Protein AF-A0A164FTB0-F1 (afdb_monomer_lite)

Radius of gyration: 18.23 Å; chains: 1; bounding box: 44×17×50 Å

Structure (mmCIF, N/CA/C/O backbone):
data_AF-A0A164FTB0-F1
#
_entry.id   AF-A0A164FTB0-F1
#
loop_
_atom_site.group_PDB
_atom_site.id
_atom_site.type_symbol
_atom_site.label_atom_id
_atom_site.label_alt_id
_atom_site.label_comp_id
_atom_site.label_asym_id
_atom_site.label_entity_id
_atom_site.label_seq_id
_atom_site.pdbx_PDB_ins_code
_atom_site.Cartn_x
_atom_site.Cartn_y
_atom_site.Cartn_z
_atom_site.occupancy
_atom_site.B_iso_or_equiv
_atom_site.auth_seq_id
_atom_site.auth_comp_id
_atom_site.auth_asym_id
_atom_site.auth_atom_id
_atom_site.pdbx_PDB_model_num
ATOM 1 N N . MET A 1 1 ? -14.867 11.490 -10.993 1.00 46.44 1 MET A N 1
ATOM 2 C CA . MET A 1 1 ? -14.728 10.053 -10.662 1.00 46.44 1 MET A CA 1
ATOM 3 C C . MET A 1 1 ? -14.816 9.896 -9.154 1.00 46.44 1 MET A C 1
ATOM 5 O O . MET A 1 1 ? -14.097 10.591 -8.453 1.00 46.44 1 MET A O 1
ATOM 9 N N . ASN A 1 2 ? -15.722 9.054 -8.652 1.00 54.91 2 ASN A N 1
ATOM 10 C CA . ASN A 1 2 ? -15.897 8.849 -7.213 1.00 54.91 2 ASN A CA 1
ATOM 11 C C . ASN A 1 2 ? -14.863 7.817 -6.723 1.00 54.91 2 ASN A C 1
ATOM 13 O O . ASN A 1 2 ? -15.117 6.614 -6.750 1.00 54.91 2 ASN A O 1
ATOM 17 N N . THR A 1 3 ? -13.665 8.284 -6.360 1.00 61.66 3 THR A N 1
ATOM 18 C CA . THR A 1 3 ? -12.521 7.454 -5.924 1.00 61.66 3 THR A CA 1
ATOM 19 C C . THR A 1 3 ? -12.847 6.594 -4.699 1.00 61.66 3 THR A C 1
ATOM 21 O O . THR A 1 3 ? -12.304 5.504 -4.548 1.00 61.66 3 THR A O 1
ATOM 24 N N . SER A 1 4 ? -13.814 7.027 -3.883 1.00 62.75 4 SER A N 1
ATOM 25 C CA . SER A 1 4 ? -14.301 6.325 -2.689 1.00 62.75 4 SER A CA 1
ATOM 26 C C . SER A 1 4 ? -14.799 4.898 -2.961 1.00 62.75 4 SER A C 1
ATOM 28 O O . SER A 1 4 ? -14.612 4.026 -2.116 1.00 62.75 4 SER A O 1
ATOM 30 N N . LYS A 1 5 ? -15.369 4.622 -4.144 1.00 65.31 5 LYS A N 1
ATOM 31 C CA . LYS A 1 5 ? -15.836 3.273 -4.509 1.00 65.31 5 LYS A CA 1
ATOM 32 C C . LYS A 1 5 ? -14.684 2.267 -4.576 1.00 65.31 5 LYS A C 1
ATOM 34 O O . LYS A 1 5 ? -14.842 1.137 -4.121 1.00 65.31 5 LYS A O 1
ATOM 39 N N . TYR A 1 6 ? -13.548 2.672 -5.137 1.00 66.62 6 TYR A N 1
ATOM 40 C CA . TYR A 1 6 ? -12.437 1.767 -5.441 1.00 66.62 6 TYR A CA 1
ATOM 41 C C . TYR A 1 6 ? -11.640 1.380 -4.198 1.00 66.62 6 TYR A C 1
ATOM 43 O O . TYR A 1 6 ? -11.142 0.269 -4.125 1.00 66.62 6 TYR A O 1
ATOM 51 N N . VAL A 1 7 ? -11.615 2.241 -3.180 1.00 74.50 7 VAL A N 1
ATOM 52 C CA . VAL A 1 7 ? -10.905 2.002 -1.910 1.00 74.50 7 VAL A CA 1
ATOM 53 C C . VAL A 1 7 ? -11.823 1.533 -0.777 1.00 74.50 7 VAL A C 1
ATOM 55 O O . VAL A 1 7 ? -11.373 1.361 0.350 1.00 74.50 7 VAL A O 1
ATOM 58 N N . SER A 1 8 ? -13.112 1.311 -1.059 1.00 78.94 8 SER A N 1
ATOM 59 C CA . SER A 1 8 ? -14.120 0.927 -0.055 1.00 78.94 8 SER A CA 1
ATOM 60 C C . SER A 1 8 ? -13.842 -0.414 0.636 1.00 78.94 8 SER A C 1
ATOM 62 O O . SER A 1 8 ? -14.327 -0.643 1.740 1.00 78.94 8 SER A O 1
ATOM 64 N N . HIS A 1 9 ? -13.046 -1.283 0.007 1.00 80.50 9 HIS A N 1
ATOM 65 C CA . HIS A 1 9 ? -12.636 -2.577 0.552 1.00 80.50 9 HIS A CA 1
ATOM 66 C C . HIS A 1 9 ? -11.428 -2.484 1.503 1.00 80.50 9 HIS A C 1
ATOM 68 O O . HIS A 1 9 ? -11.110 -3.458 2.184 1.00 80.50 9 HIS A O 1
ATOM 74 N N . VAL A 1 10 ? -10.752 -1.331 1.572 1.00 90.56 10 VAL A N 1
ATOM 75 C CA . VAL A 1 10 ? -9.627 -1.111 2.486 1.00 90.56 10 VAL A CA 1
ATOM 76 C C . VAL A 1 10 ? -10.173 -0.625 3.825 1.00 90.56 10 VAL A C 1
ATOM 78 O O . VAL A 1 10 ? -10.742 0.463 3.928 1.00 90.56 10 VAL A O 1
ATOM 81 N N . ALA A 1 11 ? -9.997 -1.431 4.872 1.00 91.38 11 ALA A N 1
ATOM 82 C CA . ALA A 1 11 ? -10.384 -1.044 6.224 1.00 91.38 11 ALA A CA 1
ATOM 83 C C . ALA A 1 11 ? -9.626 0.221 6.657 1.00 91.38 11 ALA A C 1
ATOM 85 O O . ALA A 1 11 ? -8.417 0.319 6.465 1.00 91.38 11 ALA A O 1
ATOM 86 N N . LYS A 1 12 ? -10.313 1.193 7.269 1.00 91.38 12 LYS A N 1
ATOM 87 C CA . LYS A 1 12 ? -9.650 2.373 7.840 1.00 91.38 12 LYS A CA 1
ATOM 88 C C . LYS A 1 12 ? -8.776 1.945 9.019 1.00 91.38 12 LYS A C 1
ATOM 90 O O . LYS A 1 12 ? -9.240 1.203 9.880 1.00 91.38 12 LYS A O 1
ATOM 95 N N . PHE A 1 13 ? -7.537 2.426 9.070 1.00 93.19 13 PHE A N 1
ATOM 96 C CA . PHE A 1 13 ? -6.625 2.094 10.162 1.00 93.19 13 PHE A CA 1
ATOM 97 C C . PHE A 1 13 ? -7.122 2.661 11.503 1.00 93.19 13 PHE A C 1
ATOM 99 O O . PHE A 1 13 ? -7.452 3.846 11.581 1.00 93.19 13 PHE A O 1
ATOM 106 N N . ASP A 1 14 ? -7.167 1.822 12.540 1.00 93.56 14 ASP A N 1
ATOM 107 C CA . ASP A 1 14 ? -7.651 2.168 13.889 1.00 93.56 14 ASP A CA 1
ATOM 108 C C . ASP A 1 14 ? -6.597 1.983 14.997 1.00 93.56 14 ASP A C 1
ATOM 110 O O . ASP A 1 14 ? -6.877 2.212 16.172 1.00 93.56 14 ASP A O 1
ATOM 114 N N . GLY A 1 15 ? -5.371 1.592 14.633 1.00 94.25 15 GLY A N 1
ATOM 115 C CA . GLY A 1 15 ? -4.283 1.326 15.576 1.00 94.25 15 GLY A CA 1
ATOM 116 C C . GLY A 1 15 ? -4.170 -0.134 16.023 1.00 94.25 15 GLY A C 1
ATOM 117 O O . GLY A 1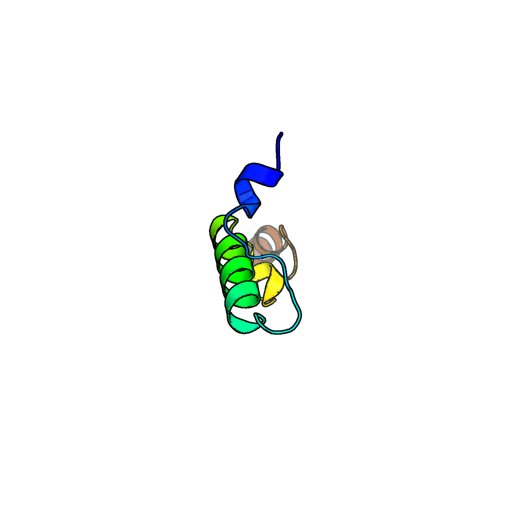 15 ? -3.105 -0.527 16.490 1.00 94.25 15 GLY A O 1
ATOM 118 N N . GLN A 1 16 ? -5.208 -0.954 15.840 1.00 96.38 16 GLN A N 1
ATOM 119 C CA . GLN A 1 16 ? -5.217 -2.379 16.204 1.00 96.38 16 GLN A CA 1
ATOM 120 C C . GLN A 1 16 ? -5.314 -3.295 14.977 1.00 96.38 16 GLN A C 1
ATOM 122 O O . GLN A 1 16 ? -4.886 -4.447 15.017 1.00 96.38 16 GLN A O 1
ATOM 127 N N . ASN A 1 17 ? -5.812 -2.781 13.855 1.00 95.12 17 ASN A N 1
ATOM 128 C CA . ASN A 1 17 ? -6.062 -3.539 12.632 1.00 95.12 17 ASN A CA 1
ATOM 129 C C . ASN A 1 17 ? -4.918 -3.489 11.598 1.00 95.12 17 ASN A C 1
ATOM 131 O O . ASN A 1 17 ? -5.170 -3.641 10.402 1.00 95.12 17 ASN A O 1
ATOM 135 N N . TYR A 1 18 ? -3.662 -3.308 12.031 1.00 95.00 18 TYR A N 1
ATOM 136 C CA . TYR A 1 18 ? -2.515 -3.107 11.128 1.00 95.00 18 TYR A CA 1
ATOM 137 C C . TYR A 1 18 ? -2.403 -4.176 10.034 1.00 95.00 18 TYR A C 1
ATOM 139 O O . TYR A 1 18 ? -2.269 -3.836 8.861 1.00 95.00 18 TYR A O 1
ATOM 147 N N . SER A 1 19 ? -2.507 -5.460 10.392 1.00 96.12 19 SER A N 1
ATOM 148 C CA . SER A 1 19 ? -2.403 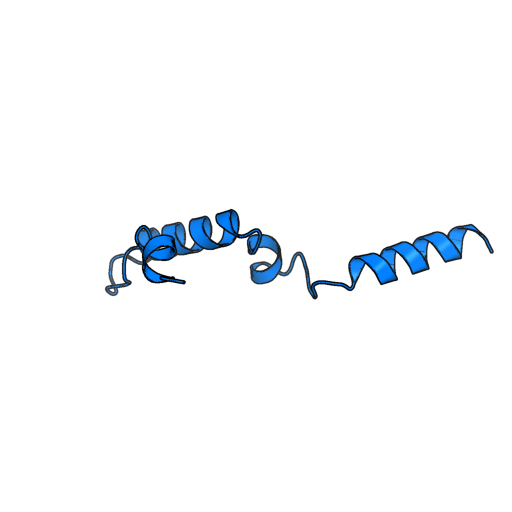-6.566 9.431 1.00 96.12 19 SER A CA 1
ATOM 149 C C . SER A 1 19 ? -3.497 -6.519 8.361 1.00 96.12 19 SER A C 1
ATOM 151 O O . SER A 1 19 ? -3.215 -6.728 7.183 1.00 96.12 19 SER A O 1
ATOM 153 N N . LEU A 1 20 ? -4.735 -6.205 8.757 1.00 94.94 20 LEU A N 1
ATOM 154 C CA . LEU A 1 20 ? -5.876 -6.124 7.845 1.00 94.94 20 LEU A CA 1
ATOM 155 C C . LEU A 1 20 ? -5.787 -4.886 6.946 1.00 94.94 20 LEU A C 1
ATOM 157 O O . LEU A 1 20 ? -5.985 -4.987 5.738 1.00 94.94 20 LEU A O 1
ATOM 161 N N . TRP A 1 21 ? -5.440 -3.734 7.523 1.00 95.25 21 TRP A N 1
ATOM 162 C CA . TRP A 1 21 ? -5.202 -2.501 6.776 1.00 95.25 21 TRP A CA 1
ATOM 163 C C . TRP A 1 21 ? -4.085 -2.683 5.740 1.00 95.25 21 TRP A C 1
ATOM 165 O O . TRP A 1 21 ? -4.263 -2.334 4.573 1.00 95.25 21 TRP A O 1
ATOM 175 N N . LYS A 1 22 ? -2.963 -3.296 6.141 1.00 94.56 22 LYS A N 1
ATOM 176 C CA . LYS A 1 22 ? -1.820 -3.561 5.261 1.00 94.56 22 LYS A CA 1
ATOM 177 C C . LYS A 1 22 ? -2.196 -4.490 4.109 1.00 94.56 22 LYS A C 1
ATOM 179 O O . LYS A 1 22 ? -1.805 -4.221 2.979 1.00 94.56 22 LYS A O 1
ATOM 184 N N . LEU A 1 23 ? -2.960 -5.553 4.375 1.00 94.50 23 LEU A N 1
ATOM 185 C CA . LEU A 1 23 ? -3.437 -6.459 3.329 1.00 94.50 23 LEU A CA 1
ATOM 186 C C . LEU A 1 23 ? -4.351 -5.735 2.333 1.00 94.50 23 LEU A C 1
ATOM 188 O O . LEU A 1 23 ? -4.154 -5.864 1.131 1.00 94.50 23 LEU A O 1
ATOM 192 N N . GLY A 1 24 ? -5.315 -4.947 2.820 1.00 93.94 24 GLY A N 1
ATOM 193 C CA . GLY A 1 24 ? -6.203 -4.170 1.951 1.00 93.94 24 GLY A CA 1
ATOM 194 C C . GLY A 1 24 ? -5.432 -3.185 1.070 1.00 93.94 24 GLY A C 1
ATOM 195 O O . GLY A 1 24 ? -5.689 -3.095 -0.127 1.00 93.94 24 GLY A O 1
ATOM 196 N N . LEU A 1 25 ? -4.439 -2.500 1.642 1.00 93.00 25 LEU A N 1
ATOM 197 C CA . LEU A 1 25 ? -3.548 -1.621 0.888 1.00 93.00 25 LEU A CA 1
ATOM 198 C C . LEU A 1 25 ? -2.739 -2.388 -0.169 1.00 93.00 25 LEU A C 1
ATOM 200 O O . LEU A 1 25 ? -2.598 -1.904 -1.286 1.00 93.00 25 LEU A O 1
ATOM 204 N N . TRP A 1 26 ? -2.231 -3.577 0.161 1.00 93.50 26 TRP A N 1
ATOM 205 C CA 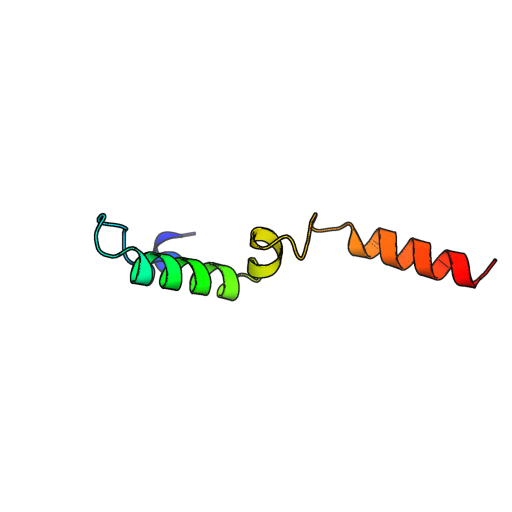. TRP A 1 26 ? -1.478 -4.411 -0.777 1.00 93.50 26 TRP A CA 1
ATOM 206 C C . TRP A 1 26 ? -2.331 -4.853 -1.971 1.00 93.50 26 TRP A C 1
ATOM 208 O O . TRP A 1 26 ? -1.925 -4.669 -3.112 1.00 93.50 26 TRP A O 1
ATOM 218 N N . VAL A 1 27 ? -3.549 -5.343 -1.718 1.00 92.62 27 VAL A N 1
ATOM 219 C CA . VAL A 1 27 ? -4.496 -5.744 -2.773 1.00 92.62 27 VAL A CA 1
ATOM 220 C C . VAL A 1 27 ? -4.862 -4.561 -3.671 1.00 92.62 27 VAL A C 1
ATOM 222 O O . VAL A 1 27 ? -4.931 -4.714 -4.887 1.00 92.62 27 VAL A O 1
ATOM 225 N N . LEU A 1 28 ? -5.059 -3.369 -3.099 1.00 92.31 28 LEU A N 1
ATOM 226 C CA . LEU A 1 28 ? -5.318 -2.159 -3.880 1.00 92.31 28 LEU A CA 1
ATOM 227 C C . LEU A 1 28 ? -4.155 -1.845 -4.835 1.00 92.31 28 LEU A C 1
ATOM 229 O O . LEU A 1 28 ? -4.382 -1.497 -5.990 1.00 92.31 28 LEU A O 1
ATOM 233 N N . LEU A 1 29 ? -2.913 -1.956 -4.363 1.00 91.88 29 LEU A N 1
ATOM 234 C CA . LEU A 1 29 ? -1.730 -1.708 -5.188 1.00 91.88 29 LEU A CA 1
ATOM 235 C C . LEU A 1 29 ? -1.596 -2.749 -6.307 1.00 91.88 29 LEU A C 1
ATOM 237 O O . LEU A 1 29 ? -1.284 -2.384 -7.436 1.00 91.88 29 LEU A O 1
ATOM 241 N N . GLU A 1 30 ? -1.886 -4.016 -6.017 1.00 90.69 30 GLU A N 1
ATOM 242 C CA . GLU A 1 30 ? -1.887 -5.106 -6.998 1.00 90.69 30 GLU A CA 1
ATOM 243 C C . GLU A 1 30 ? -2.950 -4.904 -8.089 1.00 90.69 30 GLU A C 1
ATOM 245 O O . GLU A 1 30 ? -2.652 -5.030 -9.272 1.00 90.69 30 GLU A O 1
ATOM 250 N N . GLN A 1 31 ? -4.165 -4.479 -7.724 1.00 91.00 31 GLN A N 1
ATOM 251 C CA . GLN A 1 31 ? -5.243 -4.174 -8.680 1.00 91.00 31 GLN A CA 1
ATOM 252 C C . GLN A 1 31 ? -4.893 -3.069 -9.686 1.00 91.00 31 GLN A C 1
ATOM 254 O O . GLN A 1 31 ? -5.525 -2.972 -10.739 1.00 91.00 31 GLN A O 1
ATOM 259 N N . HIS A 1 32 ? -3.926 -2.220 -9.344 1.00 89.88 32 HIS A N 1
ATOM 260 C CA . HIS A 1 32 ? -3.493 -1.086 -10.150 1.00 89.88 32 HIS A CA 1
ATOM 261 C C . HIS A 1 32 ? -2.079 -1.255 -10.724 1.00 89.88 32 HIS A C 1
ATOM 263 O O . HIS A 1 32 ? -1.555 -0.287 -11.269 1.00 89.88 32 HIS A O 1
ATOM 269 N N . ASP A 1 33 ? -1.484 -2.448 -10.616 1.00 88.25 33 ASP A N 1
ATOM 270 C CA . ASP A 1 33 ? -0.131 -2.749 -11.109 1.00 88.25 33 ASP A CA 1
ATOM 271 C C . ASP A 1 33 ? 0.956 -1.834 -10.501 1.00 88.25 33 ASP A C 1
ATOM 273 O O . ASP A 1 33 ? 1.908 -1.402 -11.144 1.00 88.25 33 ASP A O 1
ATOM 277 N N . LEU A 1 34 ? 0.786 -1.477 -9.221 1.00 88.75 34 LEU A N 1
ATOM 278 C CA . LEU A 1 34 ? 1.669 -0.555 -8.491 1.00 88.75 34 LEU A CA 1
ATOM 279 C C . LEU A 1 34 ? 2.645 -1.268 -7.547 1.00 88.75 34 LEU A C 1
ATOM 281 O O . LEU A 1 34 ? 3.466 -0.604 -6.910 1.00 88.75 34 LEU A O 1
ATOM 285 N N . ILE A 1 35 ? 2.560 -2.597 -7.421 1.00 90.44 35 ILE A N 1
ATOM 286 C CA . ILE A 1 35 ? 3.399 -3.383 -6.501 1.00 90.44 35 ILE A CA 1
ATOM 287 C C . ILE A 1 35 ? 4.875 -3.197 -6.815 1.00 90.44 35 ILE A C 1
ATOM 289 O O . ILE A 1 35 ? 5.674 -2.921 -5.918 1.00 90.44 35 ILE A O 1
ATOM 293 N N . ASP A 1 36 ? 5.234 -3.274 -8.085 1.00 84.38 36 ASP A N 1
ATOM 294 C CA . ASP A 1 36 ? 6.630 -3.191 -8.477 1.00 84.38 36 ASP A CA 1
ATOM 295 C C . ASP A 1 36 ? 7.185 -1.767 -8.314 1.00 84.38 36 ASP A C 1
ATOM 297 O O . ASP A 1 36 ? 8.377 -1.586 -8.085 1.00 84.38 36 ASP A O 1
ATOM 301 N N . ILE A 1 37 ? 6.329 -0.740 -8.320 1.00 84.88 37 ILE A N 1
ATOM 302 C CA . ILE A 1 37 ? 6.727 0.637 -7.996 1.00 84.88 37 ILE A CA 1
ATOM 303 C C . ILE A 1 37 ? 7.026 0.764 -6.499 1.00 84.88 37 ILE A C 1
ATOM 305 O O . ILE A 1 37 ? 8.079 1.267 -6.112 1.00 84.88 37 ILE A O 1
ATOM 309 N N . VAL A 1 38 ? 6.122 0.295 -5.629 1.00 86.56 38 VAL A N 1
ATOM 310 C CA . VAL A 1 38 ? 6.300 0.443 -4.171 1.00 86.56 38 VAL A CA 1
ATOM 311 C C . VAL A 1 38 ? 7.386 -0.471 -3.600 1.00 86.56 38 VAL A C 1
ATOM 313 O O . VAL A 1 38 ? 7.927 -0.181 -2.534 1.00 86.56 38 VAL A O 1
ATOM 316 N N . THR A 1 39 ? 7.706 -1.568 -4.287 1.00 87.31 39 THR A N 1
ATOM 317 C CA . THR A 1 39 ? 8.788 -2.491 -3.910 1.00 87.31 39 THR A CA 1
ATOM 318 C C . THR A 1 39 ? 10.129 -2.134 -4.551 1.00 87.31 39 THR A C 1
ATOM 320 O O . THR A 1 39 ? 11.149 -2.702 -4.166 1.00 87.31 39 THR A O 1
ATOM 323 N N . GLY A 1 40 ? 10.151 -1.171 -5.479 1.00 80.44 40 GLY A N 1
ATOM 324 C CA . GLY A 1 40 ? 11.360 -0.739 -6.180 1.00 80.44 40 GLY A CA 1
ATOM 325 C C . GLY A 1 40 ? 11.793 -1.657 -7.330 1.00 80.44 40 GLY A C 1
ATOM 326 O O . GLY A 1 40 ? 12.917 -1.522 -7.805 1.00 80.44 40 GLY A O 1
ATOM 327 N N . GLY A 1 41 ? 10.926 -2.570 -7.780 1.00 76.81 41 GLY A N 1
ATOM 328 C CA . GLY A 1 41 ? 11.105 -3.364 -9.001 1.00 76.81 41 GLY A CA 1
ATOM 329 C C . GLY A 1 41 ? 11.063 -2.523 -10.285 1.00 76.81 41 GLY A C 1
ATOM 330 O O . GLY A 1 41 ? 11.803 -2.810 -11.221 1.00 76.81 41 GLY A O 1
ATOM 331 N N . TYR A 1 42 ? 10.292 -1.430 -10.296 1.00 65.06 42 TYR A N 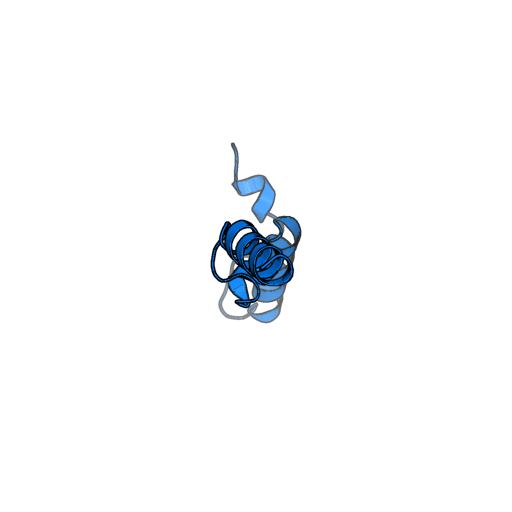1
ATOM 332 C CA . TYR A 1 42 ? 10.417 -0.355 -11.285 1.00 65.06 42 TYR A CA 1
ATOM 333 C C . TYR A 1 42 ? 10.830 0.936 -10.593 1.00 65.06 42 TYR A C 1
ATOM 335 O O . TYR A 1 42 ? 10.138 1.443 -9.712 1.00 65.06 42 TYR A O 1
ATOM 343 N N . THR A 1 43 ? 11.950 1.503 -11.026 1.00 62.66 43 THR A N 1
ATOM 344 C CA . THR A 1 43 ? 12.447 2.779 -10.510 1.00 62.66 43 THR A CA 1
ATOM 345 C C . THR A 1 43 ? 11.743 3.974 -11.146 1.00 62.66 43 THR A C 1
ATOM 347 O O . THR A 1 43 ? 11.552 4.970 -10.454 1.00 62.66 43 THR A O 1
ATOM 350 N N . ILE A 1 44 ? 11.334 3.903 -12.425 1.00 58.06 44 ILE A N 1
ATOM 351 C CA . ILE A 1 44 ? 10.655 4.995 -13.153 1.00 58.06 44 ILE A CA 1
ATOM 352 C C . ILE A 1 44 ? 9.779 4.413 -14.285 1.00 58.06 44 ILE A C 1
ATOM 354 O O . ILE A 1 44 ? 10.291 3.620 -15.083 1.00 58.06 44 ILE A O 1
ATOM 358 N N . PRO A 1 45 ? 8.500 4.821 -14.425 1.00 56.75 45 PRO A N 1
ATOM 359 C CA . PRO A 1 45 ? 7.703 4.493 -15.605 1.00 56.75 45 PRO A CA 1
ATOM 360 C C . PRO A 1 45 ? 8.319 5.188 -16.830 1.00 56.75 45 PRO A C 1
ATOM 362 O O . PRO A 1 45 ? 8.219 6.405 -16.968 1.00 56.75 45 PRO A O 1
ATOM 365 N N . GLY A 1 46 ? 9.013 4.423 -17.678 1.00 56.56 46 GLY A N 1
ATOM 366 C CA . GLY A 1 46 ? 9.597 4.904 -18.940 1.00 56.56 46 GLY A CA 1
ATOM 367 C C . GLY A 1 46 ? 11.086 4.616 -19.160 1.00 56.56 46 GLY A C 1
ATOM 368 O O . GLY A 1 46 ? 11.557 4.797 -20.272 1.00 56.56 46 GLY A O 1
ATOM 369 N N . ILE A 1 47 ? 11.839 4.131 -18.164 1.00 54.50 47 ILE A N 1
ATOM 370 C CA . ILE A 1 47 ? 13.289 3.888 -18.353 1.00 54.50 47 ILE A CA 1
ATOM 371 C C . ILE A 1 47 ? 13.591 2.544 -19.033 1.00 54.50 47 ILE A C 1
ATOM 373 O O . ILE A 1 47 ? 14.656 2.384 -19.627 1.00 54.50 47 ILE A O 1
ATOM 377 N N . MET A 1 48 ? 12.663 1.582 -19.008 1.00 53.38 48 MET A N 1
ATOM 378 C CA . MET A 1 48 ? 12.899 0.295 -19.673 1.00 53.38 48 MET A CA 1
ATOM 379 C C . MET A 1 48 ? 12.943 0.404 -21.204 1.00 53.38 48 MET A C 1
ATOM 381 O O . MET A 1 48 ? 13.775 -0.266 -21.804 1.00 53.38 48 MET A O 1
ATOM 385 N N . GLU A 1 49 ? 12.156 1.284 -21.838 1.00 55.66 49 GLU A N 1
ATOM 386 C CA . GLU A 1 49 ? 12.221 1.450 -23.303 1.00 55.66 49 GLU A CA 1
ATOM 387 C C . GLU A 1 49 ? 13.579 1.989 -23.766 1.00 55.66 49 GLU A C 1
ATOM 389 O O . GLU A 1 49 ? 14.064 1.602 -24.826 1.00 55.66 49 GLU A O 1
ATOM 394 N N . ASP A 1 50 ? 14.223 2.840 -22.968 1.00 55.25 50 ASP A N 1
ATOM 395 C CA . ASP A 1 50 ? 15.515 3.421 -23.323 1.00 55.25 50 ASP A CA 1
ATOM 396 C C . ASP A 1 50 ? 16.676 2.471 -22.987 1.00 55.25 50 ASP A C 1
ATOM 398 O O . ASP A 1 50 ? 17.578 2.297 -23.803 1.00 55.25 50 ASP A O 1
ATOM 402 N N . ALA A 1 51 ? 16.630 1.783 -21.841 1.00 56.53 51 ALA A N 1
ATOM 403 C CA . ALA A 1 51 ? 17.677 0.840 -21.441 1.00 56.53 51 ALA A CA 1
ATOM 404 C C . ALA A 1 51 ? 17.703 -0.432 -22.310 1.00 56.53 51 ALA A C 1
ATOM 406 O O . ALA A 1 51 ? 18.778 -0.951 -22.615 1.00 56.53 51 ALA A O 1
ATOM 407 N N . GLU A 1 52 ? 16.539 -0.931 -22.736 1.00 58.81 52 GLU A N 1
ATOM 408 C CA . GLU A 1 52 ? 16.446 -2.091 -23.628 1.00 58.81 5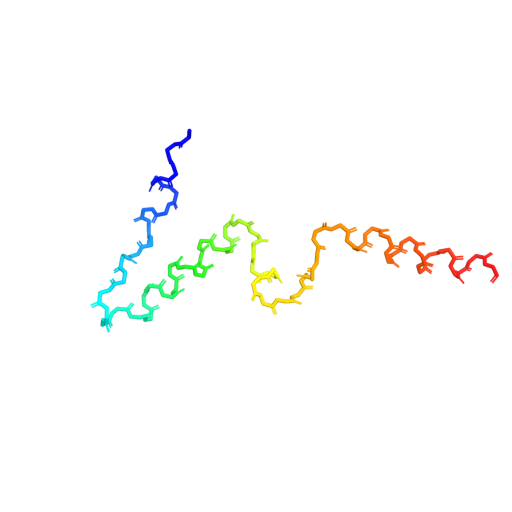2 GLU A CA 1
ATOM 409 C C . GLU A 1 52 ? 16.802 -1.715 -25.078 1.00 58.81 52 GLU A C 1
ATOM 411 O O . GLU A 1 52 ? 17.491 -2.476 -25.759 1.00 58.81 52 GLU A O 1
ATOM 416 N N . ARG A 1 53 ? 16.440 -0.503 -25.531 1.00 55.72 53 ARG A N 1
ATOM 417 C CA . ARG A 1 53 ? 16.871 0.048 -26.828 1.00 55.72 53 ARG A CA 1
ATOM 418 C C . ARG A 1 53 ? 18.386 0.256 -26.889 1.00 55.72 53 ARG A C 1
ATOM 420 O O . ARG A 1 53 ? 19.001 -0.105 -27.891 1.00 55.72 53 ARG A O 1
ATOM 427 N N . ASP A 1 54 ? 18.998 0.770 -25.826 1.00 59.81 54 ASP A N 1
ATOM 428 C CA . ASP A 1 54 ? 20.447 0.986 -2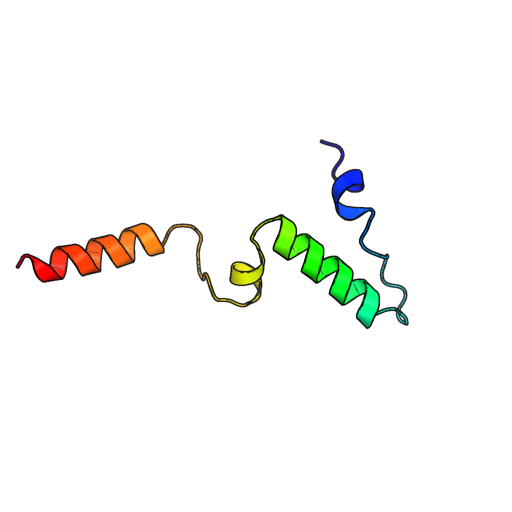5.764 1.00 59.81 54 ASP A CA 1
ATOM 429 C C . ASP A 1 54 ? 21.223 -0.342 -25.682 1.00 59.81 54 ASP A C 1
ATOM 431 O O . ASP A 1 54 ? 22.270 -0.492 -26.316 1.00 59.81 54 ASP A O 1
ATOM 435 N N . ALA A 1 55 ? 20.681 -1.352 -24.990 1.00 62.00 55 ALA A N 1
ATOM 436 C CA . ALA A 1 55 ? 21.248 -2.701 -24.974 1.00 62.00 55 ALA A CA 1
ATOM 437 C C . ALA A 1 55 ? 21.144 -3.410 -26.340 1.00 62.00 55 ALA A C 1
ATOM 439 O O . ALA A 1 55 ? 22.065 -4.129 -26.729 1.00 62.00 55 ALA A O 1
ATOM 440 N N . GLN A 1 56 ? 20.063 -3.190 -27.099 1.00 55.69 56 GLN A N 1
ATOM 441 C CA . GLN A 1 56 ? 19.900 -3.743 -28.451 1.00 55.69 56 GLN A CA 1
ATOM 442 C C . GLN A 1 56 ? 20.804 -3.056 -29.491 1.00 55.69 56 GLN A C 1
ATOM 444 O O . GLN A 1 56 ? 21.289 -3.719 -30.408 1.00 55.69 56 GLN A O 1
ATOM 449 N N . LEU A 1 57 ? 21.098 -1.759 -29.339 1.00 54.53 57 LEU A N 1
ATOM 450 C CA . LEU A 1 57 ? 22.029 -1.035 -30.217 1.00 54.53 57 LEU A CA 1
ATOM 451 C C . LEU A 1 57 ? 23.498 -1.444 -30.005 1.00 54.53 57 LEU A C 1
ATOM 453 O O . LEU A 1 57 ? 24.284 -1.381 -30.947 1.00 54.53 57 LEU A O 1
ATOM 457 N N . ALA A 1 58 ? 23.865 -1.931 -28.814 1.00 55.81 58 ALA A N 1
ATOM 458 C CA . ALA A 1 58 ? 25.210 -2.436 -28.520 1.00 55.81 58 ALA A CA 1
ATOM 459 C C . ALA A 1 58 ? 25.516 -3.822 -29.129 1.00 55.81 58 ALA A C 1
ATOM 461 O O . ALA A 1 58 ? 26.671 -4.236 -29.144 1.00 55.81 58 ALA A O 1
ATOM 462 N N . ILE A 1 59 ? 24.508 -4.544 -29.636 1.00 54.91 59 ILE A N 1
ATOM 463 C CA . ILE A 1 59 ? 24.677 -5.858 -30.288 1.00 54.91 59 ILE A CA 1
ATOM 464 C C . ILE A 1 59 ? 24.955 -5.716 -31.803 1.00 54.91 59 ILE A C 1
ATOM 466 O O . ILE A 1 59 ? 25.366 -6.680 -32.446 1.00 54.91 59 ILE A O 1
ATOM 470 N N . ILE A 1 60 ? 24.763 -4.523 -32.385 1.00 54.56 60 ILE A N 1
ATOM 471 C CA . ILE A 1 60 ? 24.856 -4.280 -33.841 1.00 54.56 60 ILE A CA 1
ATOM 472 C C . ILE A 1 60 ? 26.133 -3.502 -34.252 1.00 54.56 60 ILE A C 1
ATOM 474 O O . ILE A 1 60 ? 26.368 -3.327 -35.448 1.00 54.56 60 ILE A O 1
ATOM 478 N N . VAL A 1 61 ? 26.995 -3.081 -33.314 1.00 45.41 61 VAL A N 1
ATOM 479 C CA . VAL A 1 61 ? 28.276 -2.392 -33.616 1.00 45.41 61 VAL A CA 1
ATOM 480 C C . VAL A 1 61 ? 29.481 -3.299 -33.404 1.00 45.41 61 VAL A C 1
ATOM 482 O O . VAL A 1 61 ? 29.567 -3.917 -32.322 1.00 45.41 61 VAL A O 1
#

Foldseek 3Di:
DPVCVLLVCQDDDDPPCVVSNVVSVCVSCVVVVNNCVVVVVDVDVPVCVVVVVVVVVVVVD

Sequence (61 aa):
MNTSKYVSHVAKFDGQNYSLWKLGLWVLLEQHDLIDIVTGGYTIPGIMEDAERDAQLAIIV

pLDDT: mean 76.0, std 17.01, range [45.41, 96.38]

Secondary structure (DSSP, 8-state):
--GGGTTTTSPPP-SS-HHHHHHHHHHHHHHTT-HHHHHTS-SSTTHHHHHHHHHHHTT--

Organism: NCBI:txid35525